Protein AF-A0A351A4V8-F1 (afdb_monomer)

Nearest PDB structures (foldseek):
  3u9s-assembly1_F  TM=9.905E-01  e=6.399E-05  Pseudomonas aeruginosa
  8j78-assembly1_J  TM=9.424E-01  e=8.771E-04  Homo sapiens
  8jak-assembly1_E  TM=9.424E-01  e=8.771E-04  Homo sapiens
  8j7d-assembly1_C  TM=9.424E-01  e=8.771E-04  Homo sapiens
  8j78-assembly1_H  TM=9.424E-01  e=9.397E-04  Homo sapiens

Sequence (82 aa):
MSVIKSSINTRSEDFQANAASLRAQVEDLRAKAAQVSLGGGEAARAKHTARGKLLPRDRVGHLLDPGTPFLEVGQMAAYGMY

Radius of 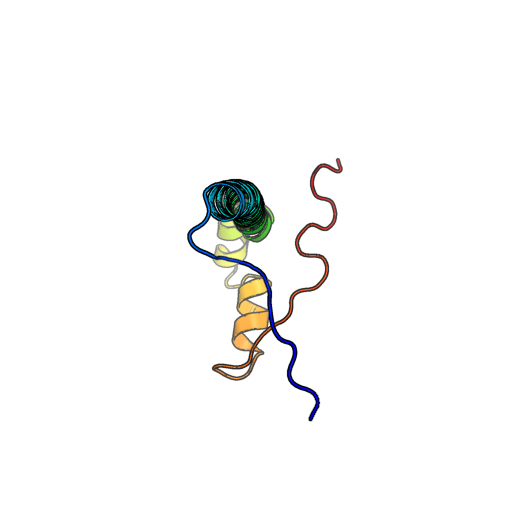gyration: 19.7 Å; Cα contacts (8 Å, |Δi|>4): 20; chains: 1; bounding box: 38×35×57 Å

Structure (mmCIF, N/CA/C/O backbone):
data_AF-A0A351A4V8-F1
#
_entry.id   AF-A0A351A4V8-F1
#
loop_
_atom_site.group_PDB
_atom_site.id
_atom_site.type_symbol
_atom_site.label_atom_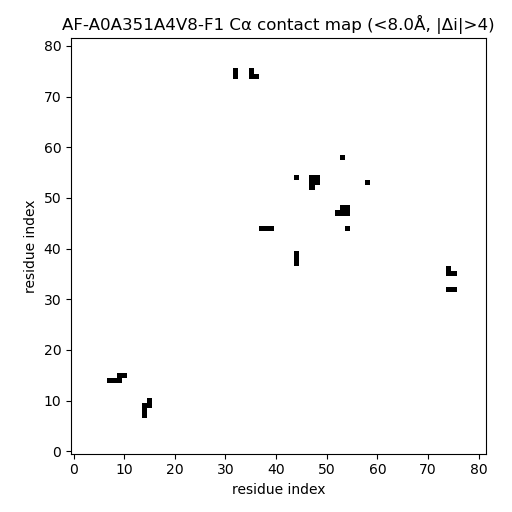id
_atom_site.label_alt_id
_atom_site.label_comp_id
_atom_site.label_asym_id
_atom_site.label_entity_id
_atom_site.label_seq_id
_atom_site.pdbx_PDB_ins_code
_atom_site.Cartn_x
_atom_site.Cartn_y
_atom_site.Cartn_z
_atom_site.occupancy
_atom_site.B_iso_or_equiv
_atom_site.auth_seq_id
_atom_site.auth_comp_id
_atom_site.auth_asym_id
_atom_site.auth_atom_id
_atom_site.pdbx_PDB_model_num
ATOM 1 N N . MET A 1 1 ? 1.168 -10.947 32.304 1.00 55.34 1 MET A N 1
ATOM 2 C CA . MET A 1 1 ? 0.755 -9.949 31.292 1.00 55.34 1 MET A CA 1
ATOM 3 C C . MET A 1 1 ? -0.469 -9.217 31.806 1.00 55.34 1 MET A C 1
ATOM 5 O O . MET A 1 1 ? -1.388 -9.878 32.275 1.00 55.34 1 MET A O 1
ATOM 9 N N . SER A 1 2 ? -0.479 -7.887 31.756 1.00 83.50 2 SER A N 1
ATOM 10 C CA . SER A 1 2 ? -1.681 -7.095 32.026 1.00 83.50 2 SER A CA 1
ATOM 11 C C . SER A 1 2 ? -2.618 -7.179 30.819 1.00 83.50 2 SER A C 1
ATOM 13 O O . SER A 1 2 ? -2.227 -6.887 29.692 1.00 83.50 2 SER A O 1
ATOM 15 N N . VAL A 1 3 ? -3.851 -7.629 31.046 1.00 92.25 3 VAL A N 1
ATOM 16 C CA . VAL A 1 3 ? -4.873 -7.719 29.996 1.00 92.25 3 VAL A CA 1
ATOM 17 C C . VAL A 1 3 ? -5.540 -6.355 29.839 1.00 92.25 3 VAL A C 1
ATOM 19 O O . VAL A 1 3 ? -6.062 -5.809 30.811 1.00 92.25 3 VAL A O 1
ATOM 22 N N . ILE A 1 4 ? -5.561 -5.821 28.616 1.00 94.44 4 ILE A N 1
ATOM 23 C CA . ILE A 1 4 ? -6.338 -4.620 28.290 1.00 94.44 4 ILE A CA 1
ATOM 24 C C . ILE A 1 4 ? -7.806 -5.027 28.150 1.00 94.44 4 ILE A C 1
ATOM 26 O O . ILE A 1 4 ? -8.163 -5.804 27.265 1.00 94.44 4 ILE A O 1
ATOM 30 N N . LYS A 1 5 ? -8.670 -4.491 29.016 1.00 94.62 5 LYS A N 1
ATOM 31 C CA . LYS A 1 5 ? -10.124 -4.631 28.884 1.00 94.62 5 LYS A CA 1
ATOM 32 C C . LYS A 1 5 ? -10.653 -3.498 28.013 1.00 94.62 5 LYS A C 1
ATOM 34 O O . LYS A 1 5 ? -10.688 -2.352 28.450 1.00 94.62 5 LYS A O 1
ATOM 39 N N . SER A 1 6 ? -11.048 -3.819 26.785 1.00 95.38 6 SER A N 1
ATOM 40 C CA . SER A 1 6 ? -11.710 -2.855 25.906 1.00 95.38 6 SER A CA 1
ATOM 41 C C . SER A 1 6 ? -13.120 -2.549 26.414 1.00 95.38 6 SER A C 1
ATOM 43 O O . SER A 1 6 ? -13.865 -3.465 26.758 1.00 95.38 6 SER A O 1
ATOM 45 N N . SER A 1 7 ? -13.491 -1.270 26.435 1.00 95.00 7 SER A N 1
ATOM 46 C CA . SER A 1 7 ? -14.859 -0.799 26.693 1.00 95.00 7 SER A CA 1
ATOM 47 C C . SER A 1 7 ? -15.659 -0.559 25.406 1.00 95.00 7 SER A C 1
ATOM 49 O O . SER A 1 7 ? -16.814 -0.143 25.466 1.00 95.00 7 SER A O 1
ATOM 51 N N . ILE A 1 8 ? -15.062 -0.809 24.235 1.00 96.69 8 ILE A N 1
ATOM 52 C CA . ILE A 1 8 ? -15.707 -0.584 22.939 1.00 96.69 8 ILE A CA 1
ATOM 53 C C . ILE A 1 8 ? -16.778 -1.651 22.698 1.00 96.69 8 ILE A C 1
ATOM 55 O O . ILE A 1 8 ? -16.492 -2.849 22.711 1.00 96.69 8 ILE A O 1
ATOM 59 N N . ASN A 1 9 ? -17.996 -1.209 22.386 1.00 96.88 9 ASN A N 1
ATOM 60 C CA . ASN A 1 9 ? -19.050 -2.067 21.858 1.00 96.88 9 ASN A CA 1
ATOM 61 C C . ASN A 1 9 ? -19.029 -2.032 20.324 1.00 96.88 9 ASN A C 1
ATOM 63 O O . ASN A 1 9 ? -19.434 -1.048 19.716 1.00 96.88 9 ASN A O 1
ATOM 67 N N . THR A 1 10 ? -18.616 -3.124 19.684 1.00 96.56 10 THR A N 1
ATOM 68 C CA . THR A 1 1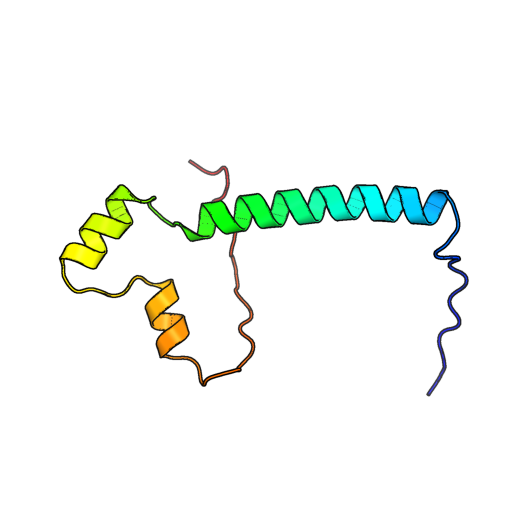0 ? -18.528 -3.207 18.215 1.00 96.56 10 THR A CA 1
ATOM 69 C C . THR A 1 10 ? -19.886 -3.239 17.507 1.00 96.56 10 THR A C 1
ATOM 71 O O . THR A 1 10 ? -19.944 -3.179 16.281 1.00 96.56 10 THR A O 1
ATOM 74 N N . ARG A 1 11 ? -20.989 -3.347 18.254 1.00 96.75 11 ARG A N 1
ATOM 75 C CA . ARG A 1 11 ? -22.362 -3.336 17.729 1.00 96.75 11 ARG A CA 1
ATOM 76 C C . ARG A 1 11 ? -23.069 -1.994 17.921 1.00 96.75 11 ARG A C 1
ATOM 78 O O . ARG A 1 11 ? -24.207 -1.879 17.484 1.00 96.75 11 ARG A O 1
ATOM 85 N N . SER A 1 12 ? -22.446 -1.014 18.583 1.00 98.19 12 SER A N 1
ATOM 86 C CA . SER A 1 12 ? -23.061 0.308 18.725 1.00 98.19 12 SER A CA 1
ATOM 87 C C . SER A 1 12 ? -23.094 1.046 17.388 1.00 98.19 12 SER A C 1
ATOM 89 O O . SER A 1 12 ? -22.235 0.839 16.527 1.00 98.19 12 SER A O 1
ATOM 91 N N . GLU A 1 13 ? -24.073 1.932 17.231 1.00 97.88 13 GLU A N 1
ATOM 92 C CA . GLU A 1 13 ? -24.217 2.765 16.034 1.00 97.88 13 GLU A CA 1
ATOM 93 C C . GLU A 1 13 ? -22.976 3.640 15.814 1.00 97.88 13 GLU A C 1
ATOM 95 O O . GLU A 1 13 ? -22.426 3.647 14.715 1.00 97.88 13 GLU A O 1
ATOM 100 N N . ASP A 1 14 ? -22.451 4.259 16.878 1.00 97.81 14 ASP A N 1
ATOM 101 C CA . ASP A 1 14 ? -21.225 5.067 16.824 1.00 97.81 14 ASP A CA 1
ATOM 102 C C . ASP A 1 14 ? -20.020 4.274 16.303 1.00 97.81 14 ASP A C 1
ATOM 104 O O . ASP A 1 14 ? -19.252 4.761 15.471 1.00 97.81 14 ASP A O 1
ATOM 108 N N . PHE A 1 15 ? -19.839 3.030 16.767 1.00 98.31 15 PHE A N 1
ATOM 109 C CA . PHE A 1 15 ? -18.741 2.192 16.291 1.00 98.31 15 PHE A CA 1
ATOM 110 C C . PHE A 1 15 ? -18.907 1.870 14.807 1.00 98.31 15 PHE A C 1
ATOM 112 O O . PHE A 1 15 ? -17.935 1.933 14.054 1.00 98.31 15 PHE A O 1
ATOM 119 N N . GLN A 1 16 ? -20.126 1.543 14.376 1.00 98.31 16 GLN A N 1
ATOM 120 C CA . GLN A 1 16 ? -20.399 1.225 12.978 1.00 98.31 16 GLN A CA 1
ATOM 121 C C . GLN A 1 16 ? -20.206 2.441 12.068 1.00 98.31 16 GLN A C 1
ATOM 123 O O . GLN A 1 16 ? -19.588 2.301 11.013 1.00 98.31 16 GLN A O 1
ATOM 128 N N . ALA A 1 17 ? -20.635 3.631 12.498 1.00 98.38 17 ALA A N 1
ATOM 129 C CA . ALA A 1 17 ? -20.418 4.883 11.776 1.00 98.38 17 ALA A CA 1
ATOM 130 C C . ALA A 1 17 ? -18.919 5.206 11.633 1.00 98.38 17 ALA A C 1
ATOM 132 O O . ALA A 1 17 ? -18.434 5.455 10.525 1.00 98.38 17 ALA A O 1
ATOM 133 N N . ASN A 1 18 ? -18.157 5.108 12.727 1.00 98.31 18 ASN A N 1
ATOM 134 C CA . ASN A 1 18 ? -16.708 5.321 12.715 1.00 98.31 18 ASN A CA 1
ATOM 135 C C . ASN A 1 18 ? -15.988 4.300 11.823 1.00 98.31 18 ASN A C 1
ATOM 137 O O . ASN A 1 18 ? -15.123 4.659 11.021 1.00 98.31 18 ASN A O 1
ATOM 141 N N . ALA A 1 19 ? -16.370 3.025 11.928 1.00 98.38 19 ALA A N 1
ATOM 142 C CA . ALA A 1 19 ? -15.794 1.961 11.122 1.00 98.38 19 ALA A CA 1
ATOM 143 C C . ALA A 1 19 ? -16.125 2.130 9.632 1.00 98.38 19 ALA A C 1
ATOM 145 O O . ALA A 1 19 ? -15.266 1.869 8.793 1.00 98.38 19 ALA A O 1
ATOM 146 N N . ALA A 1 20 ? -17.335 2.574 9.284 1.00 98.50 20 ALA A N 1
ATOM 147 C CA . ALA A 1 20 ? -17.715 2.864 7.903 1.00 98.50 20 ALA A CA 1
ATOM 148 C C . ALA A 1 20 ? -16.891 4.022 7.318 1.00 98.50 20 ALA A C 1
ATOM 150 O O . ALA A 1 20 ? -16.324 3.877 6.237 1.00 98.50 20 ALA A O 1
ATOM 151 N N . SER A 1 21 ? -16.750 5.124 8.062 1.00 98.56 21 SER A N 1
ATOM 152 C CA . SER A 1 21 ? -15.949 6.282 7.643 1.00 98.56 21 SER A CA 1
ATOM 153 C C . SER A 1 21 ? -14.484 5.911 7.387 1.00 98.56 21 SER A C 1
ATOM 155 O O . SER A 1 21 ? -13.934 6.203 6.323 1.00 98.56 21 SER A O 1
ATOM 157 N N . LEU A 1 22 ? -13.860 5.180 8.318 1.00 98.62 22 LEU A N 1
ATOM 158 C CA . LEU A 1 22 ? -12.471 4.751 8.158 1.00 98.62 22 LEU A CA 1
ATOM 159 C C . LEU A 1 22 ? -12.302 3.766 6.992 1.00 98.62 22 LEU A C 1
ATOM 161 O O . LEU A 1 22 ? -11.330 3.865 6.245 1.00 98.62 22 LEU A O 1
ATOM 165 N N . ARG A 1 23 ? -13.241 2.827 6.808 1.00 98.50 23 ARG A N 1
ATOM 166 C CA . ARG A 1 23 ? -13.195 1.887 5.676 1.00 98.50 23 ARG A CA 1
ATOM 167 C C . ARG A 1 23 ? -13.228 2.619 4.340 1.00 98.50 23 ARG A C 1
ATOM 169 O O . ARG A 1 23 ? -12.407 2.295 3.491 1.00 98.50 23 ARG A O 1
ATOM 176 N N . ALA A 1 24 ? -14.077 3.635 4.193 1.00 98.62 24 ALA A N 1
ATOM 177 C CA . ALA A 1 24 ? -14.139 4.432 2.969 1.00 98.62 24 ALA A CA 1
ATOM 178 C C . ALA A 1 24 ? -12.789 5.103 2.646 1.00 98.62 24 ALA A C 1
ATOM 180 O O . ALA A 1 24 ? -12.335 5.073 1.504 1.00 98.62 24 ALA A O 1
ATOM 181 N N . GLN A 1 25 ? -12.092 5.640 3.654 1.00 98.56 25 GLN A N 1
ATOM 182 C CA . GLN A 1 25 ? -10.756 6.224 3.467 1.00 98.56 25 GLN A CA 1
ATOM 183 C C . GLN A 1 25 ? -9.700 5.173 3.096 1.00 98.56 25 GLN A C 1
ATOM 185 O O . GLN A 1 25 ? -8.842 5.416 2.248 1.00 98.56 25 GLN A O 1
ATOM 190 N N . VAL A 1 26 ? -9.756 3.990 3.714 1.00 98.50 26 VAL A N 1
ATOM 191 C CA . VAL A 1 26 ? -8.845 2.877 3.399 1.00 98.50 26 VAL A CA 1
ATOM 192 C C . VAL A 1 26 ? -9.084 2.350 1.983 1.00 98.50 26 VAL A C 1
ATOM 194 O O . VAL A 1 26 ? -8.128 1.997 1.293 1.00 98.50 26 VAL A O 1
ATOM 197 N N . GLU A 1 27 ? -10.336 2.290 1.537 1.00 98.62 27 GLU A N 1
ATOM 198 C CA . GLU A 1 27 ? -10.698 1.892 0.175 1.00 98.62 27 GLU A CA 1
ATOM 199 C C . GLU A 1 27 ? -10.181 2.893 -0.860 1.00 98.62 27 GLU A C 1
ATOM 201 O O . GLU A 1 27 ? -9.534 2.482 -1.824 1.00 98.62 27 GLU A O 1
ATOM 206 N N . ASP A 1 28 ? -10.366 4.193 -0.622 1.00 98.19 28 ASP A N 1
ATOM 207 C CA . ASP A 1 28 ? -9.806 5.254 -1.465 1.00 98.19 28 ASP A CA 1
ATOM 208 C C . ASP A 1 28 ? -8.269 5.178 -1.536 1.00 98.19 28 ASP A C 1
ATOM 210 O O . ASP A 1 28 ? -7.686 5.196 -2.624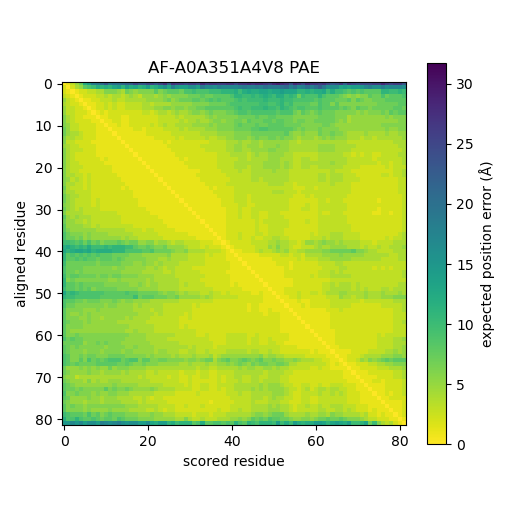 1.00 98.19 28 ASP A O 1
ATOM 214 N N . LEU A 1 29 ? -7.601 4.989 -0.391 1.00 97.62 29 LEU A N 1
ATOM 215 C CA . LEU A 1 29 ? -6.151 4.792 -0.343 1.00 97.62 29 LEU A CA 1
ATOM 216 C C . LEU A 1 29 ? -5.716 3.578 -1.175 1.00 97.62 29 LEU A C 1
ATOM 218 O O . LEU A 1 29 ? -4.765 3.674 -1.951 1.00 97.62 29 LEU A O 1
ATOM 222 N N . ARG A 1 30 ? -6.408 2.440 -1.043 1.00 97.19 30 ARG A N 1
ATOM 223 C CA . ARG A 1 30 ? -6.105 1.216 -1.805 1.00 97.19 30 ARG A CA 1
ATOM 224 C C . ARG A 1 30 ? -6.304 1.414 -3.303 1.00 97.19 30 ARG A C 1
ATOM 226 O O . ARG A 1 30 ? -5.476 0.942 -4.079 1.00 97.19 30 ARG A O 1
ATOM 233 N N . ALA A 1 31 ? -7.356 2.122 -3.711 1.00 97.38 31 ALA A N 1
ATOM 234 C CA . ALA A 1 31 ? -7.615 2.426 -5.114 1.00 97.38 31 ALA A CA 1
ATOM 235 C C . ALA A 1 31 ? -6.499 3.298 -5.716 1.00 97.38 31 ALA A C 1
ATOM 237 O O . ALA A 1 31 ? -5.946 2.969 -6.768 1.00 97.38 31 ALA A O 1
ATOM 238 N N . LYS A 1 32 ? -6.094 4.359 -5.009 1.00 96.44 32 LYS A N 1
ATOM 239 C CA . LYS A 1 32 ? -4.983 5.230 -5.424 1.00 96.44 32 LYS A CA 1
ATOM 240 C C . LYS A 1 32 ? -3.651 4.483 -5.460 1.00 96.44 32 LYS A C 1
ATOM 242 O O . LYS A 1 32 ? -2.912 4.604 -6.433 1.00 96.44 32 LYS A O 1
ATOM 247 N N . ALA A 1 33 ? -3.365 3.660 -4.454 1.00 95.62 33 ALA A N 1
ATOM 248 C CA . ALA A 1 33 ? -2.172 2.820 -4.422 1.00 95.62 33 ALA A CA 1
ATOM 249 C C . ALA A 1 33 ? -2.134 1.829 -5.598 1.00 95.62 33 ALA A C 1
ATOM 251 O O . ALA A 1 33 ? -1.089 1.658 -6.229 1.00 95.62 33 ALA A O 1
ATOM 252 N N . ALA A 1 34 ? -3.274 1.219 -5.945 1.00 94.44 34 ALA A N 1
ATOM 253 C CA . ALA A 1 34 ? -3.385 0.348 -7.112 1.00 94.44 34 ALA A CA 1
ATOM 254 C C . ALA A 1 34 ? -3.087 1.112 -8.410 1.00 94.44 34 ALA A C 1
ATOM 256 O O . ALA A 1 34 ? -2.325 0.620 -9.242 1.00 94.44 34 ALA A O 1
ATOM 257 N N . GLN A 1 35 ? -3.591 2.339 -8.554 1.00 94.12 35 GLN A N 1
ATOM 258 C CA . GLN A 1 35 ? -3.275 3.193 -9.698 1.00 94.12 35 GLN A CA 1
ATOM 259 C C . GLN A 1 35 ? -1.779 3.537 -9.764 1.00 94.12 35 GLN A C 1
ATOM 261 O O . GLN A 1 35 ? -1.155 3.350 -10.807 1.00 94.12 35 GLN A O 1
ATOM 266 N N . VAL A 1 36 ? -1.178 3.976 -8.654 1.00 94.19 36 VAL A N 1
ATOM 267 C CA . VAL A 1 36 ? 0.261 4.295 -8.581 1.00 94.19 36 VAL A CA 1
ATOM 268 C C . VAL A 1 36 ? 1.122 3.061 -8.878 1.00 94.19 36 VAL A C 1
ATOM 270 O O . VAL A 1 36 ? 2.172 3.166 -9.515 1.00 94.19 36 VAL A O 1
ATOM 273 N N . SER A 1 37 ? 0.662 1.864 -8.502 1.00 92.50 37 SER A N 1
ATOM 274 C CA . SER A 1 37 ? 1.374 0.611 -8.779 1.00 92.50 37 SER A CA 1
ATOM 275 C C . SER A 1 37 ? 1.547 0.312 -10.276 1.00 92.50 37 SER A C 1
ATOM 277 O O . SER A 1 37 ? 2.481 -0.406 -10.642 1.00 92.50 37 SER A O 1
ATOM 279 N N . LEU A 1 38 ? 0.722 0.915 -11.145 1.00 92.44 38 LEU A N 1
ATOM 280 C CA . LEU A 1 38 ? 0.851 0.822 -12.603 1.00 92.44 38 LEU A CA 1
ATOM 281 C C . LEU A 1 38 ? 2.070 1.593 -13.143 1.00 92.44 38 LEU A C 1
ATOM 283 O O . LEU A 1 38 ? 2.447 1.403 -14.302 1.00 92.44 38 LEU A O 1
ATOM 287 N N . GLY A 1 39 ? 2.709 2.443 -12.332 1.00 90.81 39 GLY A N 1
ATOM 288 C CA . GLY A 1 39 ? 3.869 3.238 -12.730 1.00 90.81 39 GLY A CA 1
ATOM 289 C C . GLY A 1 39 ? 3.534 4.180 -13.887 1.00 90.81 39 GLY A C 1
ATOM 290 O O . GLY A 1 39 ? 2.592 4.958 -13.809 1.00 90.81 39 GLY A O 1
ATOM 291 N N . GLY A 1 40 ? 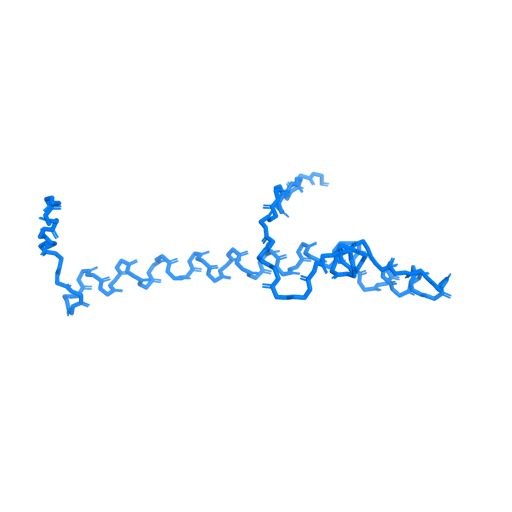4.279 4.085 -14.992 1.00 90.81 40 GLY A N 1
ATOM 292 C CA . GLY A 1 40 ? 4.087 4.928 -16.183 1.00 90.81 40 GLY A CA 1
ATOM 293 C C . GLY A 1 40 ? 2.843 4.621 -17.036 1.00 90.81 40 GLY A C 1
ATOM 294 O O . GLY A 1 40 ? 2.788 5.051 -18.186 1.00 90.81 40 GLY A O 1
ATOM 295 N N . GLY A 1 41 ? 1.884 3.841 -16.528 1.00 92.19 41 GLY A N 1
ATOM 296 C CA . GLY A 1 41 ? 0.678 3.434 -17.254 1.00 92.19 41 GLY A CA 1
ATOM 297 C C . GLY A 1 41 ? 0.894 2.285 -18.247 1.00 92.19 41 GLY A C 1
ATOM 298 O O . GLY A 1 41 ? 2.013 1.824 -18.491 1.00 92.19 41 GLY A O 1
ATOM 299 N N . GLU A 1 42 ? -0.202 1.793 -18.828 1.00 93.25 42 GLU A N 1
ATOM 300 C CA . GLU A 1 42 ? -0.212 0.572 -19.650 1.00 93.25 42 GLU A CA 1
ATOM 301 C C . GLU A 1 42 ? 0.699 0.653 -20.878 1.00 93.25 42 GLU A C 1
ATOM 303 O O . GLU A 1 42 ? 1.460 -0.277 -21.139 1.00 93.25 42 GLU A O 1
ATOM 308 N N . ALA A 1 43 ? 0.698 1.783 -21.590 1.00 94.94 43 ALA A N 1
ATOM 309 C CA . ALA A 1 43 ? 1.520 1.965 -22.786 1.00 94.94 43 ALA A CA 1
ATOM 310 C C . ALA A 1 43 ? 3.027 1.869 -22.481 1.00 94.94 43 ALA A C 1
ATOM 312 O O . ALA A 1 43 ? 3.779 1.202 -23.199 1.00 94.94 43 ALA A O 1
ATOM 313 N N . ALA A 1 44 ? 3.481 2.494 -21.387 1.00 95.31 44 ALA A N 1
ATOM 314 C CA . ALA A 1 44 ? 4.877 2.424 -20.966 1.00 95.31 44 ALA A CA 1
ATOM 315 C C . ALA A 1 44 ? 5.255 1.008 -20.506 1.00 95.31 44 ALA A C 1
ATOM 317 O O . ALA A 1 44 ? 6.334 0.518 -20.853 1.00 95.31 44 ALA A O 1
ATOM 318 N N . ARG A 1 45 ? 4.355 0.328 -19.779 1.00 95.31 45 ARG A N 1
ATOM 319 C CA . ARG A 1 45 ? 4.540 -1.070 -19.359 1.00 95.31 45 ARG A CA 1
ATOM 320 C C . ARG A 1 45 ? 4.670 -1.997 -20.563 1.00 95.31 45 ARG A C 1
ATOM 322 O O . ARG A 1 45 ? 5.644 -2.739 -20.623 1.00 95.31 45 ARG A O 1
ATO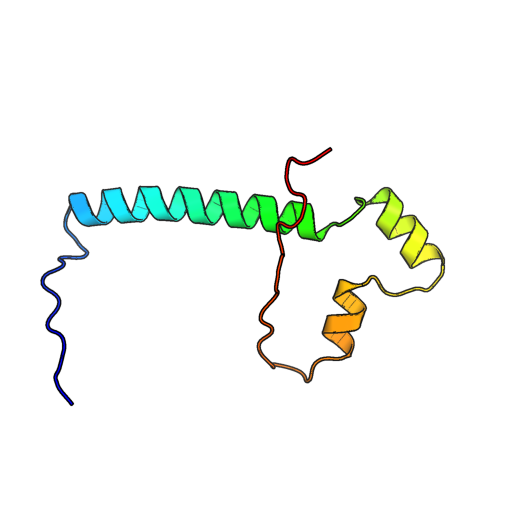M 329 N N . ALA A 1 46 ? 3.764 -1.899 -21.536 1.00 95.50 46 ALA A N 1
ATOM 330 C CA . ALA A 1 46 ? 3.785 -2.707 -22.754 1.00 95.50 46 ALA A CA 1
ATOM 331 C C . ALA A 1 46 ? 5.081 -2.503 -23.553 1.00 95.50 46 ALA A C 1
ATOM 333 O O . ALA A 1 46 ? 5.721 -3.464 -23.970 1.00 95.50 46 ALA A O 1
ATOM 334 N N . LYS A 1 47 ? 5.537 -1.252 -23.705 1.00 96.75 47 LYS A N 1
ATOM 335 C CA . LYS A 1 47 ? 6.822 -0.950 -24.357 1.00 96.75 47 LYS A CA 1
ATOM 336 C C . LYS A 1 47 ? 8.017 -1.540 -23.602 1.00 96.75 47 LYS A C 1
ATOM 338 O O . LYS A 1 47 ? 9.004 -1.938 -24.221 1.00 96.75 47 LYS A O 1
ATOM 343 N N . HIS A 1 48 ? 7.965 -1.559 -22.272 1.00 97.00 48 HIS A N 1
ATOM 344 C CA . HIS A 1 48 ? 9.029 -2.116 -21.438 1.00 97.00 48 HIS A CA 1
ATOM 345 C C . HIS A 1 48 ? 9.075 -3.645 -21.513 1.00 97.00 48 HIS A C 1
ATOM 347 O O . HIS A 1 48 ? 10.157 -4.203 -21.697 1.00 97.00 48 HIS A O 1
ATOM 353 N N . THR A 1 49 ? 7.921 -4.313 -21.443 1.00 96.44 49 THR A N 1
ATOM 354 C CA . THR A 1 49 ? 7.821 -5.777 -21.542 1.00 96.44 49 THR A CA 1
ATOM 355 C C . THR A 1 49 ? 8.096 -6.285 -22.955 1.00 96.44 49 THR A C 1
ATOM 357 O O . THR A 1 49 ? 8.760 -7.308 -23.097 1.00 96.44 49 THR A O 1
ATOM 360 N N . ALA A 1 50 ? 7.721 -5.540 -24.003 1.00 97.38 50 ALA A N 1
ATOM 361 C CA . ALA A 1 50 ? 8.058 -5.857 -25.398 1.00 97.38 50 ALA A CA 1
ATOM 362 C C . ALA A 1 50 ? 9.575 -5.939 -25.660 1.00 97.38 50 ALA A C 1
ATOM 364 O O . ALA A 1 50 ? 10.010 -6.547 -26.631 1.00 97.38 50 ALA A O 1
ATOM 365 N N . ARG A 1 51 ? 10.399 -5.358 -24.779 1.00 97.56 51 ARG A N 1
ATOM 366 C CA . ARG A 1 51 ? 11.868 -5.466 -24.815 1.00 97.56 51 ARG A CA 1
ATOM 367 C C . ARG A 1 51 ? 12.402 -6.696 -24.066 1.00 97.56 51 ARG A C 1
ATOM 369 O O . ARG A 1 51 ? 13.598 -6.762 -23.801 1.00 97.56 51 ARG A O 1
ATOM 376 N N . GLY A 1 52 ? 11.531 -7.619 -23.653 1.00 96.56 52 GLY A N 1
ATOM 377 C CA . GLY A 1 52 ? 11.890 -8.808 -22.875 1.00 96.56 52 GLY A CA 1
ATOM 378 C C . GLY A 1 52 ? 12.285 -8.512 -21.425 1.00 96.56 52 GLY A C 1
ATOM 379 O O . GLY A 1 52 ? 12.955 -9.324 -20.794 1.00 96.56 52 GLY A O 1
ATOM 380 N N . LYS A 1 53 ? 11.922 -7.339 -20.885 1.00 97.25 53 LYS A N 1
ATOM 381 C CA . LYS A 1 53 ? 12.307 -6.920 -19.527 1.00 97.25 53 LYS A CA 1
ATOM 382 C C . LYS A 1 53 ? 11.142 -7.077 -18.554 1.00 97.25 53 LYS A C 1
ATOM 384 O O . LYS A 1 53 ? 10.044 -6.597 -18.817 1.00 97.25 53 LYS A O 1
ATOM 389 N N . LEU A 1 54 ? 11.430 -7.620 -17.370 1.00 97.12 54 LEU A N 1
ATOM 39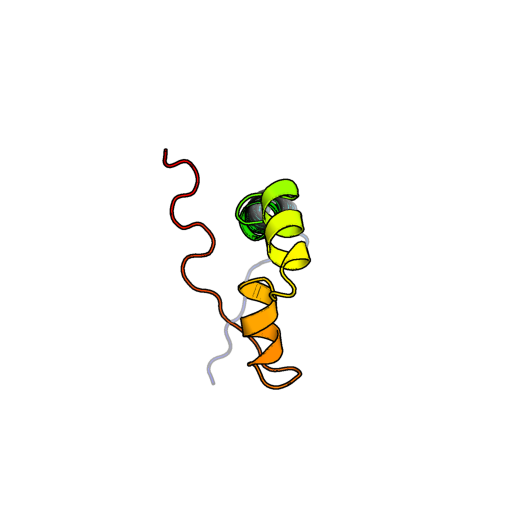0 C CA . LEU A 1 54 ? 10.506 -7.601 -16.232 1.00 97.12 54 LEU A CA 1
ATOM 391 C C . LEU A 1 54 ? 10.240 -6.166 -15.758 1.00 97.12 54 LEU A C 1
ATOM 393 O O . LEU A 1 54 ? 11.164 -5.326 -15.766 1.00 97.12 54 LEU A O 1
ATOM 397 N N . LEU A 1 55 ? 9.011 -5.896 -15.305 1.00 96.75 55 LEU A N 1
ATOM 398 C CA . LEU A 1 55 ? 8.671 -4.642 -14.631 1.00 96.75 55 LEU A CA 1
ATOM 399 C C . LEU A 1 55 ? 9.386 -4.565 -13.273 1.00 96.75 55 LEU A C 1
ATOM 401 O O . LEU A 1 55 ? 9.739 -5.597 -12.705 1.00 96.75 55 LEU A O 1
ATOM 405 N N . PRO A 1 56 ? 9.618 -3.361 -12.721 1.00 94.94 56 PRO A N 1
ATOM 406 C CA . PRO A 1 56 ? 10.322 -3.220 -11.447 1.00 94.94 56 PRO A CA 1
ATOM 407 C C . PRO A 1 56 ? 9.698 -4.019 -10.294 1.00 94.94 56 PRO A C 1
ATOM 409 O O . PRO A 1 56 ? 10.425 -4.700 -9.579 1.00 94.94 56 PRO A O 1
ATOM 412 N N . ARG A 1 57 ? 8.365 -3.995 -10.148 1.00 94.75 57 ARG A N 1
ATOM 413 C CA . ARG A 1 57 ? 7.661 -4.754 -9.099 1.00 94.75 57 ARG A CA 1
ATOM 414 C C . ARG A 1 57 ? 7.752 -6.265 -9.308 1.00 94.75 57 ARG A C 1
ATOM 416 O O . ARG A 1 57 ? 7.957 -6.984 -8.338 1.00 94.75 57 ARG A O 1
ATOM 423 N N . ASP A 1 58 ? 7.709 -6.727 -10.556 1.00 95.38 58 ASP A N 1
ATOM 424 C CA . ASP A 1 58 ? 7.901 -8.146 -10.874 1.00 95.38 58 ASP A CA 1
ATOM 425 C C . ASP A 1 58 ? 9.309 -8.601 -10.468 1.00 95.38 58 ASP A C 1
ATOM 427 O O . ASP A 1 58 ? 9.469 -9.658 -9.871 1.00 95.38 58 ASP A O 1
ATOM 431 N N . ARG A 1 59 ? 10.343 -7.778 -10.711 1.00 97.06 59 ARG A N 1
ATOM 432 C CA . ARG A 1 59 ? 11.723 -8.093 -10.286 1.00 97.06 59 ARG A CA 1
ATOM 433 C C . ARG A 1 59 ? 11.838 -8.264 -8.777 1.00 97.06 59 ARG A C 1
ATOM 435 O O . ARG A 1 59 ? 12.527 -9.176 -8.343 1.00 97.06 59 ARG A O 1
ATOM 442 N N . VAL A 1 60 ? 11.182 -7.400 -8.000 1.00 95.62 60 VAL A N 1
ATOM 443 C CA . VAL A 1 60 ? 11.140 -7.534 -6.536 1.00 95.62 60 VAL A CA 1
ATOM 444 C C . VAL A 1 60 ? 10.426 -8.830 -6.157 1.00 95.62 60 VAL A C 1
ATOM 446 O O . VAL A 1 60 ? 10.973 -9.605 -5.385 1.00 95.62 60 VAL A O 1
ATOM 449 N N . GLY A 1 61 ? 9.265 -9.116 -6.755 1.00 95.50 61 GLY A N 1
ATOM 450 C CA . GLY A 1 61 ? 8.524 -10.356 -6.502 1.00 95.50 61 GLY A CA 1
ATOM 451 C C . GLY A 1 61 ? 9.321 -11.628 -6.813 1.00 95.50 61 GLY A C 1
ATOM 452 O O . GLY A 1 61 ? 9.236 -12.588 -6.061 1.00 95.50 61 GLY A O 1
ATOM 453 N N . HIS A 1 62 ? 10.135 -11.622 -7.871 1.00 95.75 62 HIS A N 1
ATOM 454 C CA . HIS A 1 62 ? 11.030 -12.733 -8.216 1.00 95.75 62 HIS A CA 1
ATOM 455 C C . HIS A 1 62 ? 12.275 -12.839 -7.323 1.00 95.75 62 HIS A C 1
ATOM 457 O O . HIS A 1 62 ? 12.897 -13.897 -7.288 1.00 95.75 62 HIS A O 1
ATOM 463 N N . LEU A 1 63 ? 12.672 -11.749 -6.661 1.00 97.31 63 LEU A N 1
ATOM 464 C CA . LEU A 1 63 ? 13.829 -11.718 -5.766 1.00 97.31 63 LEU A CA 1
ATOM 465 C C . LEU A 1 63 ? 13.479 -12.191 -4.349 1.00 97.31 63 LEU A C 1
ATOM 467 O O . LEU A 1 63 ? 14.349 -12.695 -3.647 1.00 97.31 63 LEU A O 1
ATOM 471 N N . LEU A 1 64 ? 12.234 -11.986 -3.921 1.00 97.56 64 LEU A N 1
ATOM 472 C CA . LEU A 1 64 ? 11.754 -12.380 -2.601 1.00 97.56 64 LEU A CA 1
ATOM 473 C C . LEU A 1 64 ? 11.515 -13.891 -2.517 1.00 97.56 64 LEU A C 1
ATOM 475 O O . LEU A 1 64 ? 11.028 -14.510 -3.465 1.00 97.56 64 LEU A O 1
ATOM 479 N N . ASP A 1 65 ? 11.779 -14.468 -1.344 1.00 97.75 65 ASP A N 1
ATOM 480 C CA . ASP A 1 65 ? 11.443 -15.865 -1.086 1.00 97.75 65 ASP A CA 1
ATOM 481 C C . ASP A 1 65 ? 9.913 -16.058 -1.098 1.00 97.75 65 ASP A C 1
ATOM 483 O O . ASP A 1 65 ? 9.175 -15.216 -0.559 1.00 97.75 65 ASP A O 1
ATOM 487 N N . PRO A 1 66 ? 9.397 -17.165 -1.665 1.00 96.12 66 PRO A N 1
ATOM 488 C CA . PRO A 1 66 ? 7.963 -17.418 -1.727 1.00 96.12 66 PRO A CA 1
ATOM 489 C C . PRO A 1 66 ? 7.286 -17.357 -0.352 1.00 96.12 66 PRO A C 1
ATOM 491 O O . PRO A 1 66 ? 7.700 -18.018 0.597 1.00 96.12 66 PRO A O 1
ATOM 494 N N . GLY A 1 67 ? 6.210 -16.575 -0.256 1.00 92.75 67 GLY A N 1
ATOM 495 C CA . GLY A 1 67 ? 5.433 -16.418 0.978 1.00 92.75 67 GLY A CA 1
ATOM 496 C C . GLY A 1 67 ? 6.026 -15.440 1.995 1.00 92.75 67 GLY A C 1
ATOM 497 O O . GLY A 1 67 ? 5.420 -15.242 3.049 1.00 92.75 67 GLY A O 1
ATOM 498 N N . THR A 1 68 ? 7.162 -14.797 1.700 1.00 95.75 68 THR A N 1
ATOM 499 C CA . THR A 1 68 ? 7.689 -13.752 2.584 1.00 95.75 68 THR A CA 1
ATOM 500 C C . THR A 1 68 ? 6.838 -12.482 2.526 1.00 95.75 68 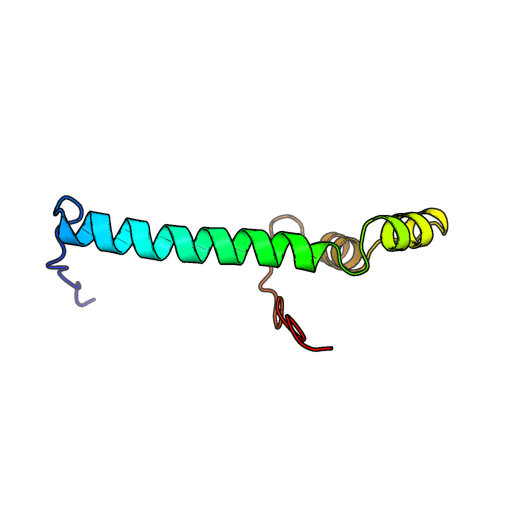THR A C 1
ATOM 502 O O . THR A 1 68 ? 6.432 -12.046 1.444 1.00 95.75 68 THR A O 1
ATOM 505 N N . PRO A 1 69 ? 6.534 -11.864 3.682 1.00 95.62 69 PRO A N 1
ATOM 506 C CA . PRO A 1 69 ? 5.867 -10.573 3.700 1.00 95.62 69 PRO A CA 1
ATOM 507 C C . PRO A 1 69 ? 6.803 -9.486 3.162 1.00 95.62 69 PRO A C 1
ATOM 509 O O . PRO A 1 69 ? 7.994 -9.461 3.471 1.00 95.62 69 PRO A O 1
ATOM 512 N N . PHE A 1 70 ? 6.242 -8.544 2.407 1.00 95.38 70 PHE A N 1
ATOM 513 C CA . PHE A 1 70 ? 6.959 -7.381 1.892 1.00 95.38 70 PHE A CA 1
ATOM 514 C C . PHE A 1 70 ? 6.331 -6.092 2.425 1.00 95.38 70 PHE A C 1
ATOM 516 O O . PHE A 1 70 ? 5.131 -5.868 2.259 1.00 95.38 70 PHE A O 1
ATOM 523 N N . LEU A 1 71 ? 7.145 -5.243 3.057 1.00 96.12 71 LEU A N 1
ATOM 524 C CA . LEU A 1 71 ? 6.743 -3.912 3.509 1.00 96.12 71 LEU A CA 1
ATOM 525 C C . LEU A 1 71 ? 7.299 -2.858 2.548 1.00 96.12 71 LEU A C 1
ATOM 527 O O . LEU A 1 71 ? 8.499 -2.593 2.525 1.00 96.12 71 LEU A O 1
ATOM 531 N N . GLU A 1 72 ? 6.417 -2.252 1.759 1.00 95.50 72 GLU A N 1
ATOM 532 C CA . GLU A 1 72 ? 6.785 -1.207 0.805 1.00 95.50 72 GLU A CA 1
ATOM 533 C C . GLU A 1 72 ? 6.983 0.152 1.496 1.00 95.50 72 GLU A C 1
ATOM 535 O O . GLU A 1 72 ? 6.179 0.561 2.335 1.00 95.50 72 GLU A O 1
ATOM 540 N N . VAL A 1 73 ? 8.027 0.888 1.103 1.00 96.69 73 VAL A N 1
ATOM 541 C CA . VAL A 1 73 ? 8.324 2.237 1.606 1.00 96.69 73 VAL A CA 1
ATOM 542 C C . VAL A 1 73 ? 8.092 3.259 0.500 1.00 96.69 73 VAL A C 1
ATOM 544 O O . VAL A 1 73 ? 8.589 3.100 -0.611 1.00 96.69 73 VAL A O 1
ATOM 547 N N . GLY A 1 74 ? 7.358 4.331 0.813 1.00 94.62 74 GLY A N 1
ATOM 548 C CA . GLY A 1 74 ? 7.153 5.443 -0.119 1.00 94.62 74 GLY A CA 1
ATOM 549 C C . GLY A 1 74 ? 6.198 5.136 -1.276 1.00 94.62 74 GLY A C 1
ATOM 550 O O . GLY A 1 74 ? 6.348 5.721 -2.342 1.00 94.62 74 GLY A O 1
ATOM 551 N N . GLN A 1 75 ? 5.202 4.263 -1.080 1.00 94.62 75 GLN A N 1
ATOM 552 C CA . GLN A 1 75 ? 4.248 3.863 -2.129 1.00 94.62 75 GLN A CA 1
ATOM 553 C C . GLN A 1 75 ? 3.555 5.051 -2.823 1.00 94.62 75 GLN A C 1
ATOM 555 O O . GLN A 1 75 ? 3.262 4.977 -4.010 1.00 94.62 75 GLN A O 1
ATOM 560 N N . MET A 1 76 ? 3.316 6.145 -2.095 1.00 95.62 76 MET A N 1
ATOM 561 C CA . MET A 1 76 ? 2.663 7.364 -2.593 1.00 95.62 76 MET A CA 1
ATOM 562 C C . MET A 1 76 ? 3.658 8.509 -2.857 1.00 95.62 76 MET A C 1
ATOM 564 O O . MET A 1 76 ? 3.266 9.676 -2.895 1.00 95.62 76 MET A O 1
ATOM 568 N N . ALA A 1 77 ? 4.955 8.211 -2.987 1.00 96.38 77 ALA A N 1
ATOM 569 C CA . ALA A 1 77 ? 5.962 9.231 -3.266 1.00 96.38 77 ALA A CA 1
ATOM 570 C C . ALA A 1 77 ? 5.624 9.990 -4.561 1.00 96.38 77 ALA A C 1
ATOM 572 O O . ALA A 1 77 ? 5.288 9.382 -5.575 1.00 96.38 77 ALA A O 1
ATOM 573 N N . ALA A 1 78 ? 5.709 11.323 -4.501 1.00 95.19 78 ALA A N 1
ATOM 574 C CA . ALA A 1 78 ? 5.326 12.250 -5.571 1.00 95.19 78 ALA A CA 1
ATOM 575 C C . ALA A 1 78 ? 3.845 12.193 -6.019 1.00 95.19 78 ALA A C 1
ATOM 577 O O . ALA A 1 78 ? 3.503 12.738 -7.065 1.00 95.19 78 ALA A O 1
ATOM 578 N N . TYR A 1 79 ? 2.937 11.592 -5.240 1.00 93.88 79 TYR A N 1
ATOM 579 C CA . TYR A 1 79 ? 1.508 11.626 -5.562 1.00 93.88 79 TYR A CA 1
ATOM 580 C C . TYR A 1 79 ? 0.946 13.056 -5.497 1.00 93.88 79 TYR A C 1
ATOM 582 O O . TYR A 1 79 ? 1.092 13.739 -4.483 1.00 93.88 79 TYR A O 1
ATOM 590 N N . GLY A 1 80 ? 0.291 13.497 -6.576 1.00 91.94 80 GLY A N 1
ATOM 591 C CA . GLY A 1 80 ? -0.250 14.857 -6.704 1.00 91.94 80 GLY A CA 1
ATOM 592 C C . GLY A 1 80 ? 0.817 15.946 -6.845 1.00 91.94 80 GLY A C 1
ATOM 593 O O . GLY A 1 80 ? 0.489 17.126 -6.751 1.00 91.94 80 GLY A O 1
ATOM 594 N N . MET A 1 81 ? 2.079 15.554 -7.032 1.00 90.12 81 MET A N 1
ATOM 595 C CA . MET A 1 81 ? 3.184 16.451 -7.347 1.00 90.12 81 MET A CA 1
ATOM 596 C C . MET A 1 81 ? 3.460 16.374 -8.853 1.00 90.12 81 MET A C 1
ATOM 598 O O . MET A 1 81 ? 3.469 15.270 -9.403 1.00 90.12 81 MET A O 1
ATOM 602 N N . TYR A 1 82 ? 3.770 17.527 -9.457 1.00 82.19 82 TYR A N 1
ATOM 603 C CA . TYR A 1 82 ? 3.945 17.740 -10.909 1.00 82.19 82 TYR A CA 1
ATOM 604 C C . TYR A 1 82 ? 2.656 17.631 -11.737 1.00 82.19 82 TYR A C 1
ATOM 606 O O . TYR A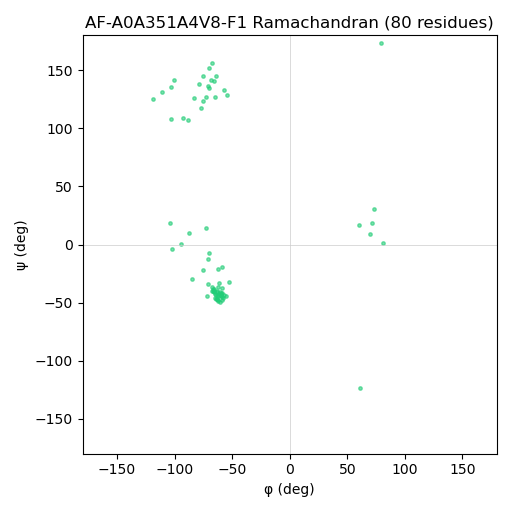 1 82 ? 2.719 18.054 -12.913 1.00 82.19 82 TYR A O 1
#

pLDDT: mean 95.15, std 5.26, range [55.34, 98.62]

Foldseek 3Di:
DDDDDDPDDCPDPVNVVVVVVVVVVVVVVVVVLVVLVCPPHDVVVCVQVVVVDDDPVVVVVVVDDPPDDDDDDCSCPCPVND

Solvent-accessible surface area (backbone atoms only — not comparable to full-atom values): 5362 Å² total; per-residue (Å²): 134,88,82,84,82,80,86,79,55,83,82,39,68,70,44,46,53,54,50,51,56,53,48,53,54,54,50,54,51,51,52,53,48,57,56,53,70,51,64,80,36,68,70,50,50,51,60,45,42,75,70,78,41,76,54,74,69,55,49,51,61,72,70,49,63,90,88,63,88,81,87,85,79,67,80,67,67,68,67,97,58,136

Mean predicted aligned error: 4.12 Å

Secondary structure (DSSP, 8-state):
-PPP-----TTSHHHHHHHHHHHHHHHHHHHHHHHHHTTTHHHHHHHHHTTTPPPHHHHHHHHSPTT-----S-TTTTTT--